Protein AF-A0A0M3JN95-F1 (afdb_monomer_lite)

Sequence (81 aa):
MAPEKLRAAEAEGLHKVFKLQTVINTTSMVLFDALGCLRRFNTVEDIFADFYEIRKKKYIERKAFQVGMLRAQSERLSNQV

Radius of gyration: 28.36 Å; chains: 1; bounding box: 44×26×84 Å

Structure (mmCIF, N/CA/C/O backbone):
data_AF-A0A0M3JN95-F1
#
_entry.id   AF-A0A0M3JN95-F1
#
loop_
_atom_site.group_PDB
_atom_site.id
_atom_site.type_symbol
_atom_site.label_atom_id
_atom_site.label_alt_id
_atom_site.label_comp_id
_atom_site.label_asym_id
_atom_site.label_entity_id
_atom_site.label_seq_id
_atom_site.pdbx_PDB_ins_code
_atom_site.Cartn_x
_atom_site.Cartn_y
_atom_site.Cartn_z
_atom_site.occupancy
_atom_site.B_iso_or_equiv
_atom_site.auth_seq_id
_atom_site.auth_comp_id
_atom_site.auth_asym_id
_atom_site.auth_atom_id
_atom_site.pdbx_PDB_model_num
ATOM 1 N N . MET A 1 1 ? 5.270 17.680 -42.280 1.00 62.50 1 MET A N 1
ATOM 2 C CA . MET A 1 1 ? 6.427 16.944 -42.842 1.00 62.50 1 MET A CA 1
ATOM 3 C C . MET A 1 1 ? 6.271 16.890 -44.348 1.00 62.50 1 MET A C 1
ATOM 5 O O . MET A 1 1 ? 5.140 16.806 -44.803 1.00 62.50 1 MET A O 1
ATOM 9 N N . ALA A 1 2 ? 7.363 16.929 -45.114 1.00 87.44 2 ALA A N 1
ATOM 10 C CA . ALA A 1 2 ? 7.280 16.535 -46.520 1.00 87.44 2 ALA A CA 1
ATOM 11 C C . ALA A 1 2 ? 6.762 15.077 -46.601 1.00 87.44 2 ALA A C 1
ATOM 13 O O . ALA A 1 2 ? 7.148 14.290 -45.732 1.00 87.44 2 ALA A O 1
ATOM 14 N N . PRO A 1 3 ? 5.928 14.702 -47.589 1.00 87.69 3 PRO A N 1
ATOM 15 C CA . PRO A 1 3 ? 5.319 13.366 -47.677 1.00 87.69 3 PRO A CA 1
ATOM 16 C C . PRO A 1 3 ? 6.331 12.216 -47.577 1.00 87.69 3 PRO A C 1
ATOM 18 O O . PRO A 1 3 ? 6.071 11.210 -46.926 1.00 87.69 3 PRO A O 1
ATOM 21 N N . GLU A 1 4 ? 7.525 12.407 -48.140 1.00 90.50 4 GLU A N 1
ATOM 22 C CA . GLU A 1 4 ? 8.631 11.442 -48.074 1.00 90.50 4 GLU A CA 1
ATOM 23 C C . GLU A 1 4 ? 9.179 11.254 -46.649 1.00 90.50 4 GLU A C 1
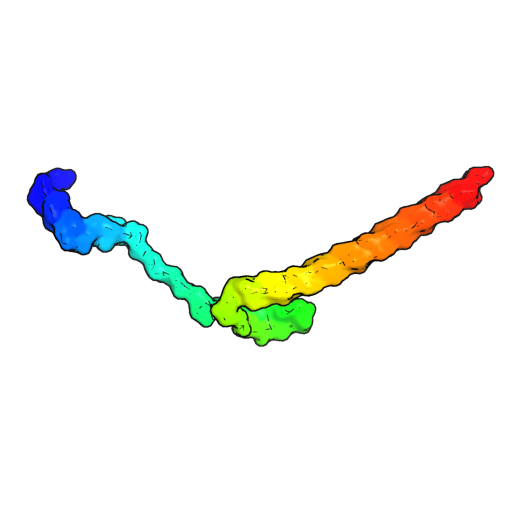ATOM 25 O O . GLU A 1 4 ? 9.481 10.138 -46.235 1.00 90.50 4 GLU A O 1
ATOM 30 N N . LYS A 1 5 ? 9.254 12.331 -45.854 1.00 90.25 5 LYS A N 1
ATOM 31 C CA . LYS A 1 5 ? 9.697 12.258 -44.450 1.00 90.25 5 LYS A CA 1
ATOM 32 C C . LYS A 1 5 ? 8.675 11.544 -43.572 1.00 90.25 5 LYS A C 1
ATOM 34 O O . LYS A 1 5 ? 9.067 10.872 -42.626 1.00 90.25 5 LYS A O 1
ATOM 39 N N . LEU A 1 6 ? 7.388 11.693 -43.887 1.00 91.88 6 LEU A N 1
ATOM 40 C CA . LEU A 1 6 ? 6.329 10.980 -43.183 1.00 91.88 6 LEU A CA 1
ATOM 41 C C . LEU A 1 6 ? 6.369 9.484 -43.513 1.00 91.88 6 LEU A C 1
ATOM 43 O O . LEU A 1 6 ? 6.423 8.687 -42.586 1.00 91.88 6 LEU A O 1
ATOM 47 N N . ARG A 1 7 ? 6.467 9.106 -44.797 1.00 93.56 7 ARG A N 1
ATOM 48 C CA . ARG A 1 7 ? 6.612 7.696 -45.208 1.00 93.56 7 ARG A CA 1
ATOM 49 C C . ARG A 1 7 ? 7.834 7.020 -44.575 1.00 93.56 7 ARG A C 1
ATOM 51 O O . ARG A 1 7 ? 7.735 5.890 -44.108 1.00 93.56 7 ARG A O 1
ATOM 58 N N . ALA A 1 8 ? 8.970 7.718 -44.507 1.00 93.50 8 ALA A N 1
ATOM 59 C CA . ALA A 1 8 ? 10.162 7.215 -43.822 1.00 93.50 8 ALA A CA 1
ATOM 60 C C . ALA A 1 8 ? 9.943 7.048 -42.305 1.00 93.50 8 ALA A C 1
ATOM 62 O O . ALA A 1 8 ? 10.332 6.031 -41.734 1.00 93.50 8 ALA A O 1
ATOM 63 N N . ALA A 1 9 ? 9.284 8.016 -41.658 1.00 92.19 9 ALA A N 1
ATOM 64 C CA . ALA A 1 9 ? 8.984 7.952 -40.230 1.00 92.19 9 ALA A CA 1
ATOM 65 C C . ALA A 1 9 ? 7.954 6.861 -39.879 1.00 92.19 9 ALA A C 1
ATOM 67 O O . ALA A 1 9 ? 8.033 6.260 -38.809 1.00 92.19 9 ALA A O 1
ATOM 68 N N . GLU A 1 10 ? 7.004 6.586 -40.772 1.00 93.06 10 GLU A N 1
ATOM 69 C CA . GLU A 1 10 ? 6.050 5.482 -40.643 1.00 93.06 10 GLU A CA 1
ATOM 70 C C . GLU A 1 10 ? 6.750 4.125 -40.761 1.00 93.06 10 GLU A C 1
ATOM 72 O O . GLU A 1 10 ? 6.505 3.253 -39.930 1.00 93.06 10 GLU A O 1
ATOM 77 N N . ALA A 1 11 ? 7.672 3.971 -41.720 1.00 94.31 11 ALA A N 1
ATOM 78 C CA . ALA A 1 11 ? 8.459 2.748 -41.894 1.00 94.31 11 ALA A CA 1
ATOM 79 C C . ALA A 1 11 ? 9.394 2.454 -40.703 1.00 94.31 11 ALA A C 1
ATOM 81 O O . ALA A 1 11 ? 9.574 1.295 -40.335 1.00 94.31 11 ALA A O 1
ATOM 82 N N . GLU A 1 12 ? 9.972 3.486 -40.078 1.00 93.06 12 GLU A N 1
ATOM 83 C CA . GLU A 1 12 ? 10.780 3.347 -38.855 1.00 93.06 12 GLU A CA 1
ATOM 84 C C . GLU A 1 12 ? 9.926 3.164 -37.580 1.00 93.06 12 GLU A C 1
ATOM 86 O O . GLU A 1 12 ? 10.404 2.641 -36.568 1.00 93.06 12 GLU A O 1
ATOM 91 N N . GLY A 1 13 ? 8.655 3.565 -37.627 1.00 95.25 13 GLY A N 1
ATOM 92 C CA . GLY A 1 13 ? 7.726 3.553 -36.505 1.00 95.25 13 GLY A CA 1
ATOM 93 C C . GLY A 1 13 ? 7.648 4.914 -35.815 1.00 95.25 13 GLY A C 1
ATOM 94 O O . GLY A 1 13 ? 8.566 5.347 -35.115 1.00 95.25 13 GLY A O 1
ATOM 95 N N . LEU A 1 14 ? 6.490 5.567 -35.934 1.00 95.44 14 LEU A N 1
ATOM 96 C CA . LEU A 1 14 ? 6.258 6.921 -35.415 1.00 95.44 14 LEU A CA 1
ATOM 97 C C . LEU A 1 14 ? 6.545 7.043 -33.912 1.00 95.44 14 LEU A C 1
ATOM 99 O O . LEU A 1 14 ? 7.130 8.029 -33.472 1.00 95.44 14 LEU A O 1
ATOM 103 N N . HIS A 1 15 ? 6.201 6.020 -33.125 1.00 95.56 15 HIS A N 1
ATOM 104 C CA . HIS A 1 15 ? 6.466 5.998 -31.686 1.00 95.56 15 HIS A CA 1
ATOM 105 C C . HIS A 1 15 ? 7.961 6.089 -31.355 1.00 95.56 15 HIS A C 1
ATOM 107 O O . HIS A 1 15 ? 8.334 6.741 -30.381 1.00 95.56 15 HIS A O 1
ATOM 113 N N . LYS A 1 16 ? 8.818 5.481 -32.180 1.00 94.69 16 LYS A N 1
ATOM 114 C CA . LYS A 1 16 ? 10.273 5.539 -32.036 1.00 94.69 16 LYS A CA 1
ATOM 115 C C . LYS A 1 16 ? 10.812 6.892 -32.501 1.00 94.69 16 LYS A C 1
ATOM 117 O O . LYS A 1 16 ? 11.550 7.536 -31.760 1.00 94.69 16 LYS A O 1
ATOM 122 N N . VAL A 1 17 ? 10.390 7.351 -33.682 1.00 95.94 17 VAL A N 1
ATOM 123 C CA . VAL A 1 17 ? 10.834 8.622 -34.288 1.00 95.94 17 VAL A CA 1
ATOM 124 C C . VAL A 1 17 ? 10.505 9.818 -33.395 1.00 95.94 17 VAL A C 1
ATOM 126 O O . VAL A 1 17 ? 11.352 10.678 -33.159 1.00 95.94 17 VAL A O 1
ATOM 129 N N . PHE A 1 18 ? 9.290 9.848 -32.848 1.00 96.25 18 PHE A N 1
ATOM 130 C CA . PHE A 1 18 ? 8.835 10.905 -31.947 1.00 96.25 18 PHE A CA 1
ATOM 131 C C . PHE A 1 18 ? 9.137 10.629 -30.470 1.00 96.25 18 PHE A C 1
ATOM 133 O O . PHE A 1 18 ? 8.776 11.443 -29.624 1.00 96.25 18 PHE A O 1
ATOM 140 N N . LYS A 1 19 ? 9.815 9.518 -30.147 1.00 95.44 19 LYS A N 1
ATOM 141 C CA . LYS A 1 19 ? 10.193 9.138 -28.774 1.00 95.44 19 LYS A CA 1
ATOM 142 C C . LYS A 1 19 ? 8.999 9.097 -27.808 1.00 95.44 19 LYS A C 1
ATOM 144 O O . LYS A 1 19 ? 9.088 9.541 -26.668 1.00 95.44 19 LYS A O 1
ATOM 149 N N . LEU A 1 20 ? 7.879 8.551 -28.276 1.00 96.94 20 LEU A N 1
ATOM 150 C CA . LEU A 1 20 ? 6.623 8.433 -27.525 1.00 96.94 20 LEU A CA 1
ATOM 151 C C . LEU A 1 20 ? 6.557 7.173 -26.650 1.00 96.94 20 LEU A C 1
ATOM 153 O O . LEU A 1 20 ? 5.566 6.956 -25.960 1.00 96.94 20 LEU A O 1
ATOM 157 N N . GLN A 1 21 ? 7.583 6.324 -26.694 1.00 96.31 21 GLN A N 1
ATOM 158 C CA . GLN A 1 21 ? 7.679 5.108 -25.893 1.00 96.31 21 GLN A CA 1
ATOM 159 C C . GLN A 1 21 ? 8.902 5.167 -24.988 1.00 96.31 21 GLN A C 1
ATOM 161 O O . GLN A 1 21 ? 10.012 5.465 -25.430 1.00 96.31 21 GLN A O 1
ATOM 166 N N . THR A 1 22 ? 8.694 4.825 -23.724 1.00 96.00 22 THR A N 1
ATOM 167 C CA . THR A 1 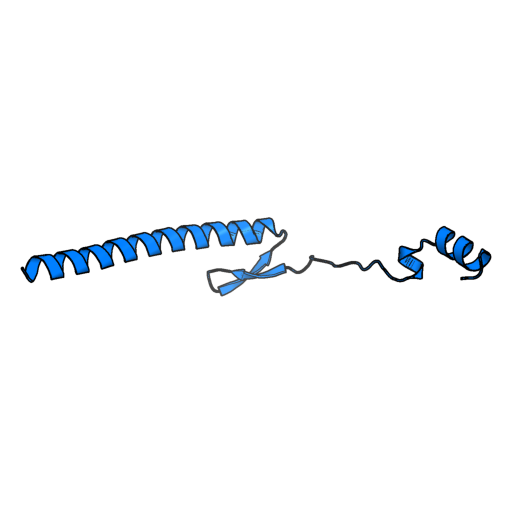22 ? 9.750 4.624 -22.736 1.00 96.00 22 THR A CA 1
ATOM 168 C C . THR A 1 22 ? 9.481 3.331 -21.977 1.00 96.00 22 THR A C 1
ATOM 170 O O . THR A 1 22 ? 8.336 2.906 -21.821 1.00 96.00 22 THR A O 1
ATOM 173 N N . VAL A 1 23 ? 10.551 2.673 -21.534 1.00 95.81 23 VAL A N 1
ATOM 174 C CA . VAL A 1 23 ? 10.460 1.458 -20.719 1.00 95.81 23 VAL A CA 1
ATOM 175 C C . VAL A 1 23 ? 10.581 1.857 -19.256 1.00 95.81 23 VAL A C 1
ATOM 177 O O . VAL A 1 23 ? 11.550 2.508 -18.870 1.00 95.81 23 VAL A O 1
ATOM 180 N N . ILE A 1 24 ? 9.618 1.436 -18.441 1.00 95.31 24 ILE A N 1
ATOM 181 C CA . ILE A 1 24 ? 9.666 1.578 -16.986 1.00 95.31 24 ILE A CA 1
ATOM 182 C C . ILE A 1 24 ? 9.835 0.182 -16.396 1.00 95.31 24 ILE A C 1
ATOM 184 O O . ILE A 1 24 ? 9.036 -0.713 -16.661 1.00 95.31 24 ILE A O 1
ATOM 188 N N . ASN A 1 25 ? 10.894 -0.007 -15.613 1.00 94.44 25 ASN A N 1
ATOM 189 C CA . ASN A 1 25 ? 11.213 -1.281 -14.982 1.00 94.44 25 ASN A CA 1
ATOM 190 C C . ASN A 1 25 ? 10.815 -1.250 -13.495 1.00 94.44 25 ASN A C 1
ATOM 192 O O . ASN A 1 25 ? 11.174 -0.319 -12.780 1.00 94.44 25 ASN A O 1
ATOM 196 N N . THR A 1 26 ? 10.112 -2.284 -13.028 1.00 94.44 26 THR A N 1
ATOM 197 C CA . THR A 1 26 ? 9.641 -2.447 -11.640 1.00 94.44 26 THR A CA 1
ATOM 198 C C . THR A 1 26 ? 10.388 -3.539 -10.859 1.00 94.44 26 THR A C 1
ATOM 200 O O . THR A 1 26 ? 9.913 -4.024 -9.840 1.00 94.44 26 THR A O 1
ATOM 203 N N . THR A 1 27 ? 11.592 -3.924 -11.288 1.00 93.88 27 THR A N 1
ATOM 204 C CA . THR A 1 27 ? 12.404 -4.987 -10.654 1.00 93.88 27 THR A CA 1
ATOM 205 C C . THR A 1 27 ? 12.825 -4.686 -9.212 1.00 93.88 27 THR A C 1
ATOM 207 O O . THR A 1 27 ? 13.180 -5.615 -8.483 1.00 93.88 27 THR A O 1
ATOM 210 N N . SER A 1 28 ? 12.795 -3.421 -8.783 1.00 95.00 28 SER A N 1
ATOM 211 C CA . SER A 1 28 ? 13.206 -2.989 -7.443 1.00 95.00 28 SER A CA 1
ATOM 212 C C . SER A 1 28 ? 12.053 -2.346 -6.667 1.00 95.00 28 SER A C 1
ATOM 214 O O . SER A 1 28 ? 12.002 -1.128 -6.512 1.00 95.00 28 SER A O 1
ATOM 216 N N . MET A 1 29 ? 11.145 -3.170 -6.141 1.00 97.38 29 MET A N 1
ATOM 217 C CA . MET A 1 29 ? 10.118 -2.746 -5.182 1.00 97.38 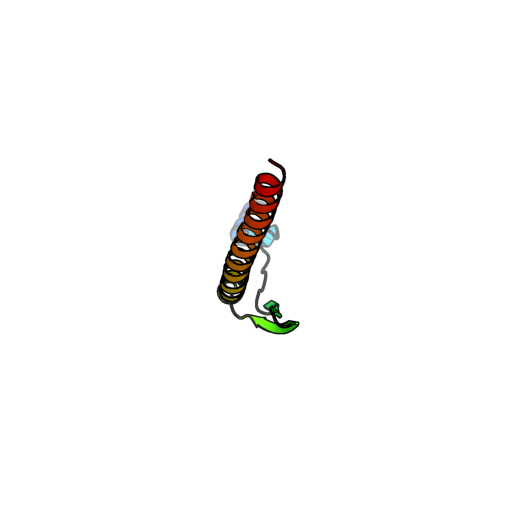29 MET A CA 1
ATOM 218 C C . MET A 1 29 ? 10.588 -3.059 -3.757 1.00 97.38 29 MET A C 1
ATOM 220 O O . MET A 1 29 ? 10.335 -4.139 -3.231 1.00 97.38 29 MET A O 1
ATOM 224 N N . VAL A 1 30 ? 11.335 -2.137 -3.147 1.00 97.50 30 VAL A N 1
ATOM 225 C CA . VAL A 1 30 ? 11.874 -2.288 -1.785 1.00 97.50 30 VAL A CA 1
ATOM 226 C C . VAL A 1 30 ? 11.172 -1.302 -0.862 1.00 97.50 30 VAL A C 1
ATOM 228 O O . VAL A 1 30 ? 11.247 -0.095 -1.083 1.00 97.50 30 VAL A O 1
ATOM 231 N N . LEU A 1 31 ? 10.478 -1.816 0.152 1.00 97.88 31 LEU A N 1
ATOM 232 C CA . LEU A 1 31 ? 9.705 -1.026 1.111 1.00 97.88 31 LEU A CA 1
ATOM 233 C C . LEU A 1 31 ? 9.952 -1.533 2.538 1.00 97.88 31 LEU A C 1
ATOM 235 O O . LEU A 1 31 ? 10.421 -2.654 2.739 1.00 97.88 31 LEU A O 1
ATOM 239 N N . PHE A 1 32 ? 9.618 -0.710 3.530 1.00 97.69 32 PHE A N 1
ATOM 240 C CA . PHE A 1 32 ? 9.502 -1.166 4.912 1.00 97.69 32 PHE A CA 1
ATOM 241 C C . PHE A 1 32 ? 8.172 -1.887 5.115 1.00 97.69 32 PHE A C 1
ATOM 243 O O . PHE A 1 32 ? 7.125 -1.393 4.691 1.00 97.69 32 PHE A O 1
ATOM 250 N N . ASP A 1 33 ? 8.215 -3.038 5.773 1.00 94.62 33 ASP A N 1
ATOM 251 C CA . ASP A 1 33 ? 7.015 -3.752 6.187 1.00 94.62 33 ASP A CA 1
ATOM 252 C C . ASP A 1 33 ? 6.392 -3.147 7.461 1.00 94.62 33 ASP A C 1
ATOM 254 O O . ASP A 1 33 ? 6.866 -2.158 8.028 1.00 94.62 33 ASP A O 1
ATOM 258 N N . ALA A 1 34 ? 5.299 -3.751 7.933 1.00 93.38 34 ALA A N 1
ATOM 259 C CA . ALA A 1 34 ? 4.589 -3.298 9.129 1.00 93.38 34 ALA A CA 1
ATOM 260 C C . ALA A 1 34 ? 5.393 -3.436 10.438 1.00 93.38 34 ALA A C 1
ATOM 262 O O . ALA A 1 34 ? 4.989 -2.865 11.452 1.00 93.38 34 ALA A O 1
ATOM 263 N N . LEU A 1 35 ? 6.497 -4.189 10.430 1.00 94.69 35 LEU A N 1
ATOM 264 C CA . LEU A 1 35 ? 7.428 -4.334 11.550 1.00 94.69 35 LEU A CA 1
ATOM 265 C C . LEU A 1 35 ? 8.626 -3.378 11.426 1.00 94.69 35 LEU A C 1
ATOM 267 O O . LEU A 1 35 ? 9.470 -3.340 12.319 1.00 94.69 35 LEU A O 1
ATOM 271 N N . GLY A 1 36 ? 8.693 -2.583 10.353 1.00 95.19 36 GLY A N 1
ATOM 272 C CA . GLY A 1 36 ? 9.806 -1.682 10.072 1.00 95.19 36 GLY A CA 1
ATOM 273 C C . GLY A 1 36 ? 11.030 -2.392 9.493 1.00 95.19 36 GLY A C 1
ATOM 274 O O . GLY A 1 36 ? 12.116 -1.813 9.475 1.00 95.19 36 GLY A O 1
ATOM 275 N N . CYS A 1 37 ? 10.886 -3.628 9.011 1.00 97.00 37 CYS A N 1
ATOM 276 C CA . CYS A 1 37 ? 11.959 -4.359 8.352 1.00 97.00 37 CYS A CA 1
ATOM 277 C C . CYS A 1 37 ? 11.965 -4.063 6.849 1.00 97.00 37 CYS A C 1
ATOM 279 O O . CYS A 1 37 ? 10.920 -3.991 6.201 1.00 97.00 37 CYS A O 1
ATOM 281 N N . LEU A 1 38 ? 13.158 -3.874 6.281 1.00 97.44 38 LEU A N 1
ATOM 282 C CA . LEU A 1 38 ? 13.311 -3.638 4.850 1.00 97.44 38 LEU A CA 1
ATOM 283 C C . LEU A 1 38 ? 13.082 -4.950 4.087 1.00 97.44 38 LEU A C 1
ATOM 285 O O . LEU A 1 38 ? 13.777 -5.939 4.327 1.00 97.44 38 LEU A O 1
ATOM 289 N N . ARG A 1 39 ? 12.137 -4.952 3.146 1.00 96.94 39 ARG A N 1
ATOM 290 C CA . ARG A 1 39 ? 11.759 -6.129 2.358 1.00 96.94 39 ARG A CA 1
ATOM 291 C C . ARG A 1 39 ? 11.684 -5.781 0.876 1.00 96.94 39 ARG A C 1
ATOM 293 O O . ARG A 1 39 ? 11.219 -4.709 0.491 1.00 96.94 39 ARG A O 1
ATOM 300 N N . ARG A 1 40 ? 12.126 -6.716 0.031 1.00 96.75 40 ARG A N 1
ATOM 301 C CA . ARG A 1 40 ? 11.887 -6.677 -1.416 1.00 96.75 40 ARG A CA 1
ATOM 302 C C . ARG A 1 40 ? 10.598 -7.428 -1.745 1.00 96.75 40 ARG A C 1
ATOM 304 O O . ARG A 1 40 ? 10.426 -8.567 -1.317 1.00 96.75 40 ARG A O 1
ATOM 311 N N . PHE A 1 41 ? 9.743 -6.794 -2.533 1.00 97.00 41 PHE A N 1
ATOM 312 C CA . PHE A 1 41 ? 8.501 -7.341 -3.064 1.00 97.00 41 PHE A CA 1
ATOM 313 C C . PHE A 1 41 ? 8.702 -7.699 -4.536 1.00 97.00 41 PHE A C 1
ATOM 315 O O . PHE A 1 41 ? 9.361 -6.961 -5.274 1.00 97.00 41 PHE A O 1
ATOM 322 N N . ASN A 1 42 ? 8.178 -8.850 -4.958 1.00 95.75 42 ASN A N 1
ATOM 323 C CA . ASN A 1 42 ? 8.341 -9.326 -6.333 1.00 95.75 42 ASN A CA 1
ATOM 324 C C . ASN A 1 42 ? 7.204 -8.838 -7.227 1.00 95.75 42 ASN A C 1
ATOM 326 O O . ASN A 1 42 ? 7.413 -8.593 -8.413 1.00 95.75 42 ASN A O 1
ATOM 330 N N . THR A 1 43 ? 6.017 -8.683 -6.646 1.00 96.88 43 THR A N 1
ATOM 331 C CA . THR A 1 43 ? 4.802 -8.276 -7.346 1.00 96.88 43 THR A CA 1
ATOM 332 C C . THR A 1 43 ? 4.067 -7.175 -6.581 1.00 96.88 43 THR A C 1
ATOM 334 O O . THR A 1 43 ? 4.312 -6.949 -5.393 1.00 96.88 43 THR A O 1
ATOM 337 N N . VAL A 1 44 ? 3.168 -6.466 -7.266 1.00 97.19 44 VAL A N 1
ATOM 338 C CA . VAL A 1 44 ? 2.305 -5.460 -6.624 1.00 97.19 44 VAL A CA 1
ATOM 339 C C . VAL A 1 44 ? 1.267 -6.151 -5.734 1.00 97.19 44 VAL A C 1
ATOM 341 O O . VAL A 1 44 ? 0.873 -5.619 -4.698 1.00 97.19 44 VAL A O 1
ATOM 344 N N . GLU A 1 45 ? 0.870 -7.366 -6.100 1.00 98.00 45 GLU A N 1
ATOM 345 C CA . GLU A 1 45 ? -0.035 -8.235 -5.361 1.00 98.00 45 GLU A CA 1
ATOM 346 C C . GLU A 1 45 ? 0.531 -8.606 -3.983 1.00 98.00 45 GLU A C 1
ATOM 348 O O . GLU A 1 45 ? -0.216 -8.573 -3.006 1.00 98.00 45 GLU A O 1
ATOM 353 N N . ASP A 1 46 ? 1.843 -8.860 -3.872 1.00 96.25 46 ASP A N 1
ATOM 354 C CA . ASP A 1 46 ? 2.507 -9.111 -2.581 1.00 96.25 46 ASP A CA 1
ATOM 355 C C . ASP A 1 46 ? 2.361 -7.909 -1.634 1.00 96.25 46 ASP A C 1
ATOM 357 O O . ASP A 1 46 ? 2.035 -8.060 -0.457 1.00 96.25 46 ASP A O 1
ATOM 361 N N . ILE A 1 47 ? 2.570 -6.697 -2.160 1.00 97.25 47 ILE A N 1
ATOM 362 C CA . ILE A 1 47 ? 2.41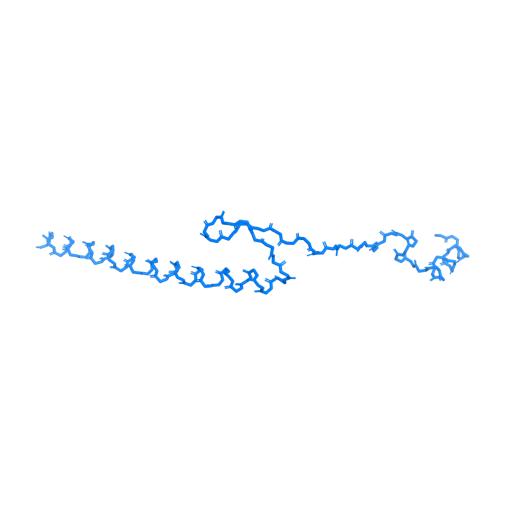1 -5.448 -1.399 1.00 97.25 47 ILE A CA 1
ATOM 363 C C . ILE A 1 47 ? 0.950 -5.294 -0.962 1.00 97.25 47 ILE A C 1
ATOM 365 O O . ILE A 1 47 ? 0.665 -4.911 0.175 1.00 97.25 47 ILE A O 1
ATOM 369 N N . PHE A 1 48 ? 0.013 -5.591 -1.865 1.00 97.94 48 PHE A N 1
ATOM 370 C CA . PHE A 1 48 ? -1.411 -5.456 -1.592 1.00 97.94 48 PHE A CA 1
ATOM 371 C C . PHE A 1 48 ? -1.906 -6.462 -0.546 1.00 97.94 48 PHE A C 1
ATOM 373 O O . PHE A 1 48 ? -2.713 -6.090 0.306 1.00 97.94 48 PHE A O 1
ATOM 380 N N . ALA A 1 49 ? -1.411 -7.700 -0.568 1.00 97.12 49 ALA A N 1
ATOM 381 C CA . ALA A 1 49 ? -1.747 -8.721 0.420 1.00 97.12 49 ALA A CA 1
ATOM 382 C C . ALA A 1 49 ? -1.310 -8.304 1.834 1.00 97.12 49 ALA A C 1
ATOM 384 O O . ALA A 1 49 ? -2.129 -8.312 2.759 1.00 97.12 49 ALA A O 1
ATOM 385 N N . ASP A 1 50 ? -0.063 -7.843 1.985 1.00 96.38 50 ASP A N 1
ATOM 386 C CA . ASP A 1 50 ? 0.451 -7.318 3.256 1.00 96.38 50 ASP A CA 1
ATOM 387 C C . ASP A 1 50 ? -0.383 -6.115 3.733 1.00 96.38 50 ASP A C 1
ATOM 389 O O . ASP A 1 50 ? -0.818 -6.050 4.888 1.00 96.38 50 ASP A O 1
ATOM 393 N N . PHE A 1 51 ? -0.667 -5.168 2.832 1.00 97.81 51 PHE A N 1
ATOM 394 C CA . PHE A 1 51 ? -1.498 -4.005 3.140 1.00 97.81 51 PHE A CA 1
ATOM 395 C C . PHE A 1 51 ? -2.903 -4.407 3.607 1.00 97.81 51 PHE A C 1
ATOM 397 O O . PHE A 1 51 ? -3.410 -3.853 4.589 1.00 97.81 51 PHE A O 1
ATOM 404 N N . TYR A 1 52 ? -3.538 -5.352 2.913 1.00 98.19 52 TYR A N 1
ATOM 405 C CA . TYR A 1 52 ? -4.908 -5.773 3.182 1.00 98.19 52 TYR A CA 1
ATOM 406 C C . TYR A 1 52 ? -5.055 -6.335 4.599 1.00 98.19 52 TYR A C 1
ATOM 408 O O . TYR A 1 52 ? -5.937 -5.892 5.342 1.00 98.19 52 TYR A O 1
ATOM 416 N N . GLU A 1 53 ? -4.165 -7.240 5.011 1.00 97.62 53 GLU A N 1
ATOM 417 C CA . GLU A 1 53 ? -4.222 -7.860 6.339 1.00 97.62 53 GLU A CA 1
ATOM 418 C C . GLU A 1 53 ? -4.028 -6.834 7.461 1.00 97.62 53 GLU A C 1
ATOM 420 O O . GLU A 1 53 ? -4.817 -6.769 8.415 1.00 97.62 53 GLU A O 1
ATOM 425 N N . ILE A 1 54 ? -3.042 -5.945 7.313 1.00 97.56 54 ILE A N 1
ATOM 426 C CA . ILE A 1 54 ? -2.810 -4.864 8.275 1.00 97.56 54 ILE A CA 1
ATOM 427 C C . ILE A 1 54 ? -4.020 -3.934 8.339 1.00 97.56 54 ILE A C 1
ATOM 429 O O . ILE A 1 54 ? -4.493 -3.582 9.427 1.00 97.56 54 ILE A O 1
ATOM 433 N N . ARG A 1 55 ? -4.567 -3.545 7.184 1.00 98.25 55 ARG A N 1
ATOM 434 C CA . ARG A 1 55 ? -5.682 -2.603 7.135 1.00 98.25 55 ARG A CA 1
ATOM 435 C C . ARG A 1 55 ? -6.954 -3.196 7.729 1.00 98.25 55 ARG A C 1
ATOM 437 O O . ARG A 1 55 ? -7.655 -2.502 8.470 1.00 98.25 55 ARG A O 1
ATOM 444 N N . LYS A 1 56 ? -7.231 -4.470 7.459 1.00 98.50 56 LYS A N 1
ATOM 445 C CA . LYS A 1 56 ? -8.346 -5.217 8.049 1.00 98.50 56 LYS A CA 1
ATOM 446 C C . LYS A 1 56 ? -8.245 -5.242 9.573 1.00 98.50 56 LYS A C 1
ATOM 448 O O . LYS A 1 56 ? -9.205 -4.861 10.246 1.00 98.50 56 LYS A O 1
ATOM 453 N N . LYS A 1 57 ? -7.073 -5.582 10.122 1.00 98.38 57 LYS A N 1
ATOM 454 C CA . LYS A 1 57 ? -6.820 -5.548 11.572 1.00 98.38 57 LYS A CA 1
ATOM 455 C C . LYS A 1 57 ? -7.076 -4.157 12.159 1.00 98.38 57 LYS A C 1
ATOM 457 O O . LYS A 1 57 ? -7.797 -4.031 13.148 1.00 98.38 57 LYS A O 1
ATOM 462 N N . LYS A 1 58 ? -6.581 -3.097 11.510 1.00 98.44 58 LYS A N 1
ATOM 463 C CA . LYS A 1 58 ? -6.816 -1.711 11.952 1.00 98.44 58 LYS A CA 1
ATOM 464 C C . LYS A 1 58 ? -8.289 -1.308 11.951 1.00 98.44 58 LYS A C 1
ATOM 466 O O . LYS A 1 58 ? -8.712 -0.574 12.843 1.00 98.44 58 LYS A O 1
ATOM 471 N N . TYR A 1 59 ? -9.096 -1.796 11.011 1.00 98.75 59 TYR A N 1
ATOM 472 C CA . TYR A 1 59 ? -10.540 -1.552 11.046 1.00 98.75 59 TYR A CA 1
ATOM 473 C C . TYR A 1 59 ? -11.233 -2.246 12.222 1.00 98.75 59 TYR A C 1
ATOM 475 O O . TYR A 1 59 ? -12.112 -1.641 12.840 1.00 98.75 59 TYR A O 1
ATOM 483 N N . ILE A 1 60 ? -10.826 -3.472 12.555 1.00 98.75 60 ILE A N 1
ATOM 484 C CA . ILE A 1 60 ? -11.352 -4.210 13.711 1.00 98.75 60 ILE A CA 1
ATOM 485 C C . ILE A 1 60 ? -11.008 -3.472 15.012 1.00 98.75 60 ILE A C 1
ATOM 487 O O . ILE A 1 60 ? -11.906 -3.191 15.806 1.00 98.75 60 ILE A O 1
ATOM 491 N N . GLU A 1 61 ? -9.740 -3.084 15.187 1.00 98.69 61 GLU A N 1
ATOM 492 C CA . GLU A 1 61 ? -9.270 -2.301 16.342 1.00 98.69 61 GLU A CA 1
ATOM 493 C C . GLU A 1 61 ? -10.060 -0.992 16.488 1.00 98.69 61 GLU A C 1
ATOM 495 O O . GLU A 1 61 ? -10.563 -0.670 17.566 1.00 98.69 61 GLU A O 1
ATOM 500 N N . ARG A 1 62 ? -10.246 -0.262 15.380 1.00 98.75 62 ARG A N 1
ATOM 501 C CA . ARG A 1 62 ? -11.003 0.993 15.372 1.00 98.75 62 ARG A CA 1
ATOM 502 C C . ARG A 1 62 ? -12.460 0.795 15.783 1.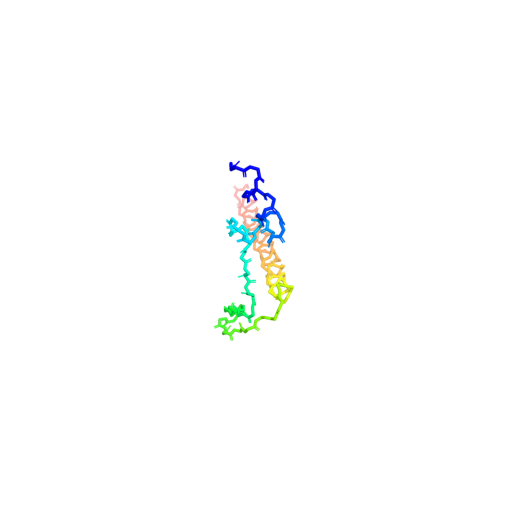00 98.75 62 ARG A C 1
ATOM 504 O O . ARG A 1 62 ? -12.981 1.599 16.551 1.00 98.75 62 ARG A O 1
ATOM 511 N N . LYS A 1 63 ? -13.119 -0.257 15.287 1.00 98.75 63 LYS A N 1
ATOM 512 C CA . LYS A 1 63 ? -14.507 -0.568 15.659 1.00 98.75 63 LYS A CA 1
ATOM 513 C C . LYS A 1 63 ? -14.614 -0.853 17.157 1.00 98.75 63 LYS A C 1
ATOM 515 O O . LYS A 1 63 ? -15.496 -0.303 17.807 1.00 98.75 63 LYS A O 1
ATOM 520 N N . ALA A 1 64 ? -13.716 -1.674 17.702 1.00 98.75 64 ALA A N 1
ATOM 521 C CA . ALA A 1 64 ? -13.706 -1.995 19.128 1.00 98.75 64 ALA A CA 1
ATOM 522 C C . ALA A 1 64 ? -13.536 -0.735 19.991 1.00 98.75 64 ALA A C 1
ATOM 524 O O . ALA A 1 64 ? -14.302 -0.524 20.931 1.00 98.75 64 ALA A O 1
ATOM 525 N N . PHE A 1 65 ? -12.599 0.142 19.616 1.00 98.75 65 PHE A N 1
ATOM 526 C CA . PHE A 1 65 ? -12.396 1.423 20.288 1.00 98.75 65 PHE A CA 1
ATOM 527 C C . PHE A 1 65 ? -13.656 2.299 20.263 1.00 98.75 65 PHE A C 1
ATOM 529 O O . PHE A 1 65 ? -14.090 2.786 21.304 1.00 98.75 65 PHE A O 1
ATOM 536 N N . GLN A 1 66 ? -14.277 2.469 19.092 1.00 98.75 66 GLN A N 1
ATOM 537 C CA . GLN A 1 66 ? -15.482 3.292 18.946 1.00 98.75 66 GLN A CA 1
ATOM 538 C C . GLN A 1 66 ? -16.651 2.757 19.778 1.00 98.75 66 GLN A C 1
ATOM 540 O O . GLN A 1 66 ? -17.341 3.540 20.425 1.00 98.75 66 GLN A O 1
ATOM 545 N N . VAL A 1 67 ? -16.848 1.435 19.808 1.00 98.69 67 VAL A N 1
ATOM 546 C CA . VAL A 1 67 ? -17.880 0.804 20.644 1.00 98.69 67 VAL A CA 1
ATOM 547 C C . VAL A 1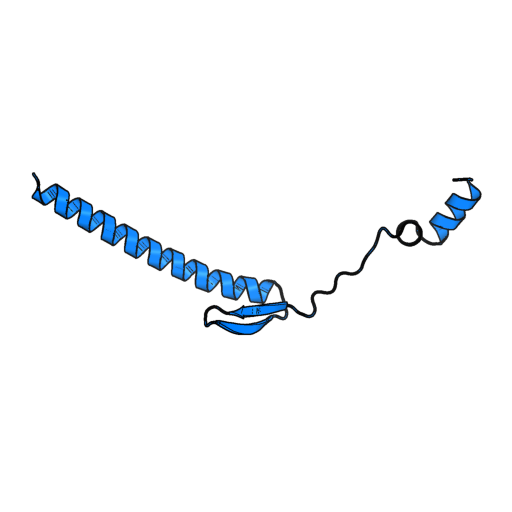 67 ? -17.624 1.073 22.128 1.00 98.69 67 VAL A C 1
ATOM 549 O O . VAL A 1 67 ? -18.552 1.450 22.840 1.00 98.69 67 VAL A O 1
ATOM 552 N N . GLY A 1 68 ? -16.381 0.922 22.595 1.00 98.56 68 GLY A N 1
ATOM 553 C CA . GLY A 1 68 ? -16.017 1.212 23.986 1.00 98.56 68 GLY A CA 1
ATOM 554 C C . GLY A 1 68 ? -16.219 2.683 24.355 1.00 98.56 68 GLY A C 1
ATOM 555 O O . GLY A 1 68 ? -16.819 2.988 25.382 1.00 98.56 68 GLY A O 1
ATOM 556 N N . MET A 1 69 ? -15.788 3.597 23.484 1.00 98.62 69 MET A N 1
ATOM 557 C CA . MET A 1 69 ? -15.951 5.039 23.672 1.00 98.62 69 MET A CA 1
ATOM 558 C C . MET A 1 69 ? -17.429 5.440 23.768 1.00 98.62 69 MET A C 1
ATOM 560 O O . MET A 1 69 ? -17.810 6.156 24.691 1.00 98.62 69 MET A O 1
ATOM 564 N N . LEU A 1 70 ? -18.265 4.961 22.842 1.00 98.56 70 LEU A N 1
ATOM 565 C CA . LEU A 1 70 ? -19.700 5.258 22.839 1.00 98.56 70 LEU A CA 1
ATOM 566 C C . LEU A 1 70 ? -20.407 4.667 24.063 1.00 98.56 70 LEU A C 1
ATOM 568 O O . LEU A 1 70 ? -21.272 5.322 24.638 1.00 98.56 70 LEU A O 1
ATOM 572 N N . ARG A 1 71 ? -20.014 3.465 24.506 1.00 98.38 71 ARG A N 1
ATOM 573 C CA . ARG A 1 71 ? -20.537 2.867 25.741 1.00 98.38 71 ARG A CA 1
ATOM 574 C C . ARG A 1 71 ? -20.212 3.730 26.958 1.00 98.38 71 ARG A C 1
ATOM 576 O O . ARG A 1 71 ? -21.126 4.074 27.696 1.00 98.38 71 ARG A O 1
ATOM 583 N N . ALA A 1 72 ? -18.954 4.139 27.121 1.00 98.19 72 ALA A N 1
ATOM 584 C CA . ALA A 1 72 ? -18.542 4.992 28.236 1.00 98.19 72 ALA A CA 1
ATOM 585 C C . ALA A 1 72 ? -19.283 6.343 28.239 1.00 98.19 72 ALA A C 1
ATOM 587 O O . ALA A 1 72 ? -19.679 6.842 29.291 1.00 98.19 72 ALA A O 1
ATOM 588 N N . GLN A 1 73 ? -19.515 6.930 27.059 1.00 97.81 73 GLN A N 1
ATOM 589 C CA . GLN A 1 73 ? -20.326 8.144 26.921 1.00 97.81 73 GLN A CA 1
ATOM 590 C C . GLN A 1 73 ? -21.786 7.905 27.323 1.00 97.81 73 GLN A C 1
ATOM 592 O O . GLN A 1 73 ? -22.351 8.709 28.062 1.00 97.81 73 GLN A O 1
ATOM 597 N N . SER A 1 74 ? -22.380 6.798 26.876 1.00 97.81 74 SER A N 1
ATOM 598 C CA . SER A 1 74 ? -23.755 6.423 27.216 1.00 97.81 74 SER A CA 1
ATOM 599 C C . SER A 1 74 ? -23.934 6.188 28.715 1.00 97.81 74 SER A C 1
ATOM 601 O O . SER A 1 74 ? -24.891 6.691 29.293 1.00 97.81 74 SER A O 1
ATOM 603 N N . GLU A 1 75 ? -23.022 5.454 29.355 1.00 97.81 75 GLU A N 1
ATOM 604 C CA . GLU A 1 75 ? -23.048 5.191 30.800 1.00 97.81 75 GLU A CA 1
ATOM 605 C C . GLU A 1 75 ? -22.918 6.490 31.595 1.00 97.81 75 GLU A C 1
ATOM 607 O O . GLU A 1 75 ? -23.684 6.736 32.524 1.00 97.81 75 GLU A O 1
ATOM 612 N N . ARG A 1 76 ? -21.998 7.373 31.188 1.00 97.62 76 ARG A N 1
ATOM 613 C CA . ARG A 1 76 ? -21.853 8.691 31.807 1.00 97.62 76 ARG A CA 1
ATOM 614 C C . ARG A 1 76 ? -23.141 9.508 31.710 1.00 97.62 76 ARG A C 1
ATOM 616 O O . ARG A 1 76 ? -23.537 10.086 32.713 1.00 97.62 76 ARG A O 1
ATOM 623 N N . LEU A 1 77 ? -23.767 9.578 30.533 1.00 97.12 77 LEU A N 1
ATOM 624 C CA . LEU A 1 77 ? -25.018 10.320 30.342 1.00 97.12 77 LEU A CA 1
ATOM 625 C C . LEU A 1 77 ? -26.168 9.706 31.146 1.00 97.12 77 LEU A C 1
ATOM 627 O O . LEU A 1 77 ? -26.929 10.440 31.762 1.00 97.12 77 LEU A O 1
ATOM 631 N N . SER A 1 78 ? -26.260 8.375 31.192 1.00 96.38 78 SER A N 1
ATOM 632 C CA . SER A 1 78 ? -27.285 7.677 31.974 1.00 96.38 78 SER A CA 1
ATOM 633 C C . SER A 1 78 ? -27.150 7.911 33.477 1.00 96.38 78 SER A C 1
ATOM 635 O O . SER A 1 78 ? -28.157 7.876 34.165 1.00 96.38 78 SER A O 1
ATOM 637 N N . ASN A 1 79 ? -25.934 8.135 33.982 1.00 95.81 79 ASN A N 1
ATOM 638 C CA . ASN A 1 79 ? -25.681 8.442 35.394 1.00 95.81 79 ASN A CA 1
ATOM 639 C C . ASN A 1 79 ? -25.857 9.937 35.734 1.00 95.81 79 ASN A C 1
ATOM 641 O O . ASN A 1 79 ? -25.713 10.316 36.894 1.00 95.81 79 ASN A O 1
ATOM 645 N N . GLN A 1 80 ? -26.076 10.800 34.735 1.00 90.69 80 GLN A N 1
ATOM 646 C CA . GLN A 1 80 ? -26.320 12.240 34.911 1.00 90.69 80 GLN A CA 1
ATOM 647 C C . GLN A 1 80 ? -27.812 12.598 34.971 1.00 90.69 80 GLN A C 1
ATOM 649 O O . GLN A 1 80 ? -28.136 13.752 35.253 1.00 90.69 80 GLN A O 1
ATOM 654 N N . VAL A 1 81 ? -28.688 11.633 34.684 1.00 66.75 81 VAL A N 1
ATOM 655 C CA . VAL A 1 81 ? -30.153 11.728 34.770 1.00 66.75 81 VAL A CA 1
ATOM 656 C C . VAL A 1 81 ? -30.609 10.968 36.007 1.00 66.75 81 VAL A C 1
ATOM 658 O O . VAL A 1 81 ? -31.510 11.489 36.698 1.00 66.75 81 VAL A O 1
#

Secondary structure (DSSP, 8-state):
--HHHHHHHHHH-HHHHTT---------EEEE-TTS-EEEESSHHHHHHHHHHHHHHHHHHHHHHHHHHHHHHHHHHHT--

InterPro domains:
  IPR002205 DNA topoisomerase, type IIA, domain A [PF00521] (7-78)
  IPR002205 DNA topoisomerase, type IIA, domain A [PS52040] (1-81)
  IPR013757 DNA topoisomerase, type IIA, alpha-helical domain superfamily [G3DSA:1.10.268.10] (43-81)
  IPR013758 DNA topoisomerase, type IIA, domain A, alpha-beta [G3DSA:3.90.199.10] (28-41)
  IPR013760 DNA topoisomerase, type IIA-like domain superfamily [SSF56719] (5-80)
  IPR050634 DNA Topoisomerase II [PTHR10169] (1-81)

Foldseek 3Di:
DPPVVVVVCVVVDVCVVVVVDDDDDPCFPWDQAPVRDIDGDRDVVSVVVSVVVVVVVVVVVVVVVVVVVVVVVVVVVVVVD

pLDDT: mean 95.39, std 5.5, range [62.5, 98.75]

Organism: Anisakis simplex (NCBI:txid6269)